Protein AF-A0A7Y3C8D5-F1 (afdb_monomer_lite)

Radius of gyration: 19.82 Å; chains: 1; bounding box: 60×32×37 Å

pLDDT: mean 87.54, std 8.43, range [58.44, 96.0]

Sequence (80 aa):
MKKSLAKISLSLLLIGCFSSCNVVKRVGDNELLLTSAEIYVNDKKNNKERVNNLLYQKPNTKAFGIPLRLHIYNLARPNR

Foldseek 3Di:
DVVVVVVVVVVVVVCVVVVVDDLCLPADPPGDQDDDDWDDDPNHTDDDPVVVVVDPDDHQDDDVNHSVVSVVVSPDDPDD

Structure (mmCIF, N/CA/C/O backbone):
data_AF-A0A7Y3C8D5-F1
#
_entry.id   AF-A0A7Y3C8D5-F1
#
loop_
_atom_site.group_PDB
_atom_site.id
_atom_site.type_symbol
_atom_site.label_atom_id
_atom_site.label_alt_id
_atom_site.label_comp_id
_atom_site.label_asym_id
_atom_site.label_entity_id
_atom_site.label_seq_id
_atom_site.pdbx_PDB_ins_code
_atom_site.Cartn_x
_atom_site.Cartn_y
_atom_site.Cartn_z
_atom_site.occupancy
_atom_site.B_iso_or_equiv
_atom_site.auth_seq_id
_atom_site.auth_comp_id
_atom_site.auth_asym_id
_atom_site.auth_atom_id
_atom_site.pdbx_PDB_model_num
ATOM 1 N N . MET A 1 1 ? 39.453 13.571 -15.974 1.00 58.44 1 MET A N 1
ATOM 2 C CA . MET A 1 1 ? 38.295 13.050 -16.745 1.00 58.44 1 MET A CA 1
ATOM 3 C C . MET A 1 1 ? 37.533 11.915 -16.043 1.00 58.44 1 MET A C 1
ATOM 5 O O . MET A 1 1 ? 36.322 12.041 -15.921 1.00 58.44 1 MET A O 1
ATOM 9 N N . LYS A 1 2 ? 38.182 10.870 -15.493 1.00 62.53 2 LYS A N 1
ATOM 10 C CA . LYS A 1 2 ? 37.498 9.734 -14.816 1.00 62.53 2 LYS A CA 1
ATOM 11 C C . LYS A 1 2 ? 36.527 10.128 -13.681 1.00 62.53 2 LYS A C 1
ATOM 13 O O . LYS A 1 2 ? 35.426 9.597 -13.612 1.00 62.53 2 LYS A O 1
ATOM 18 N N . LYS A 1 3 ? 36.886 11.106 -12.832 1.00 70.19 3 LYS A N 1
ATOM 19 C CA . LYS A 1 3 ? 36.006 11.593 -11.744 1.00 70.19 3 LYS A CA 1
ATOM 20 C C . LYS A 1 3 ? 34.751 12.325 -12.244 1.00 70.19 3 LYS A C 1
ATOM 22 O O . LYS A 1 3 ? 33.739 12.303 -11.558 1.00 70.19 3 LYS A O 1
ATOM 27 N N . SER A 1 4 ? 34.813 12.960 -13.419 1.00 78.38 4 SER A N 1
ATOM 28 C CA . SER A 1 4 ? 33.653 13.632 -14.028 1.00 78.38 4 SER A CA 1
ATOM 29 C C . SER A 1 4 ? 32.655 12.603 -14.566 1.00 78.38 4 SER A C 1
ATOM 31 O O . SER A 1 4 ? 31.476 12.663 -14.243 1.00 78.38 4 SER A O 1
ATOM 33 N N . LEU A 1 5 ? 33.154 11.574 -15.263 1.00 83.75 5 LEU A N 1
ATOM 34 C CA . LEU A 1 5 ? 32.347 10.436 -15.719 1.00 83.75 5 LEU A CA 1
ATOM 35 C C . LEU A 1 5 ? 31.676 9.684 -14.561 1.00 83.75 5 LEU A C 1
ATOM 37 O O . LEU A 1 5 ? 30.492 9.382 -14.647 1.00 83.75 5 LEU A O 1
ATOM 41 N N . ALA A 1 6 ? 32.393 9.440 -13.459 1.00 89.06 6 ALA A N 1
ATOM 42 C CA . ALA A 1 6 ? 31.817 8.790 -12.278 1.00 89.06 6 ALA A CA 1
ATOM 43 C C . ALA A 1 6 ? 30.681 9.616 -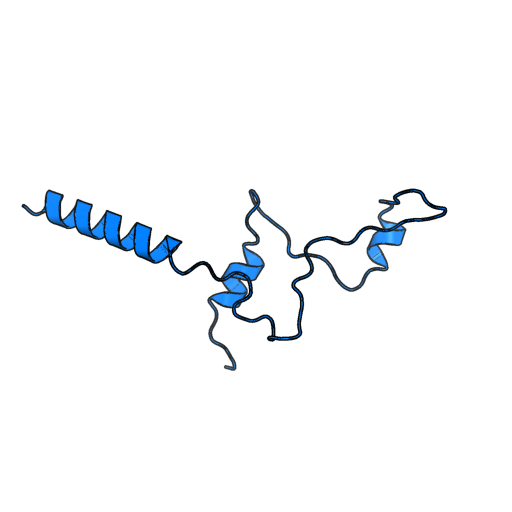11.643 1.00 89.06 6 ALA A C 1
ATOM 45 O O . ALA A 1 6 ? 29.665 9.053 -11.247 1.00 89.06 6 ALA A O 1
ATOM 46 N N . LYS A 1 7 ? 30.819 10.949 -11.591 1.00 87.12 7 LYS A N 1
ATOM 47 C CA . LYS A 1 7 ? 29.759 11.848 -11.105 1.00 87.12 7 LYS A CA 1
ATOM 48 C C . LYS A 1 7 ? 28.532 11.818 -12.016 1.00 87.12 7 LYS A C 1
ATOM 50 O O . LYS A 1 7 ? 27.428 11.644 -11.519 1.00 87.12 7 LYS A O 1
ATOM 55 N N . ILE A 1 8 ? 28.731 11.924 -13.331 1.00 92.12 8 ILE A N 1
ATOM 56 C CA . ILE A 1 8 ? 27.644 11.870 -14.321 1.00 92.12 8 ILE A CA 1
ATOM 57 C C . ILE A 1 8 ? 26.920 10.518 -14.249 1.00 92.12 8 ILE A C 1
ATOM 59 O O . ILE A 1 8 ? 25.693 10.477 -14.200 1.00 92.12 8 ILE A O 1
ATOM 63 N N . SER A 1 9 ? 27.670 9.415 -14.166 1.00 90.75 9 SER A N 1
ATOM 64 C CA . SER A 1 9 ? 27.113 8.067 -14.022 1.00 90.75 9 SER A CA 1
ATOM 65 C C . SER A 1 9 ? 26.309 7.905 -12.734 1.00 90.75 9 SER A C 1
ATOM 67 O O . SER A 1 9 ? 25.242 7.297 -12.764 1.00 90.75 9 SER A O 1
ATOM 69 N N . LEU A 1 10 ? 26.797 8.438 -11.611 1.00 92.44 10 LEU A N 1
ATOM 70 C CA . LEU A 1 10 ? 26.085 8.382 -10.336 1.00 92.44 10 LEU A CA 1
ATOM 71 C C . LEU A 1 10 ? 24.784 9.189 -10.389 1.00 92.44 10 LEU A C 1
ATOM 73 O O . LEU A 1 10 ? 23.746 8.709 -9.942 1.00 92.44 10 LEU A O 1
ATOM 77 N N . SER A 1 11 ? 24.822 10.390 -10.970 1.00 88.31 11 SER A N 1
ATOM 78 C CA . SER A 1 11 ? 23.631 11.221 -11.156 1.00 88.31 11 SER A CA 1
ATOM 79 C C . SER A 1 11 ? 22.590 10.534 -12.041 1.00 88.31 11 SER A C 1
ATOM 81 O O . SER A 1 11 ? 21.415 10.519 -11.688 1.00 88.31 11 SER A O 1
ATOM 83 N N . LEU A 1 12 ? 23.011 9.905 -13.142 1.00 90.00 12 LEU A N 1
ATOM 84 C CA . LEU A 1 12 ? 22.108 9.174 -14.033 1.00 90.00 12 LEU A CA 1
ATOM 85 C C . LEU A 1 12 ? 21.482 7.952 -13.340 1.00 90.00 12 LEU A C 1
ATOM 87 O O . LEU A 1 12 ? 20.285 7.710 -13.482 1.00 90.00 12 LEU A O 1
ATOM 91 N N . LEU A 1 13 ? 22.271 7.220 -12.545 1.00 88.56 13 LEU A N 1
ATOM 92 C CA . LEU A 1 13 ? 21.789 6.080 -11.766 1.00 88.56 13 LEU A CA 1
ATOM 93 C C . LEU A 1 13 ? 20.743 6.506 -10.728 1.00 88.56 13 LEU A C 1
ATOM 95 O O . LEU A 1 13 ? 19.695 5.875 -10.623 1.00 88.56 13 LEU A O 1
ATOM 99 N N . LEU A 1 14 ? 20.985 7.605 -10.009 1.00 87.44 14 LEU A N 1
ATOM 100 C CA . LEU A 1 14 ? 20.015 8.154 -9.061 1.00 87.44 14 LEU A CA 1
ATOM 101 C C . LEU A 1 14 ? 18.708 8.543 -9.768 1.00 87.44 14 L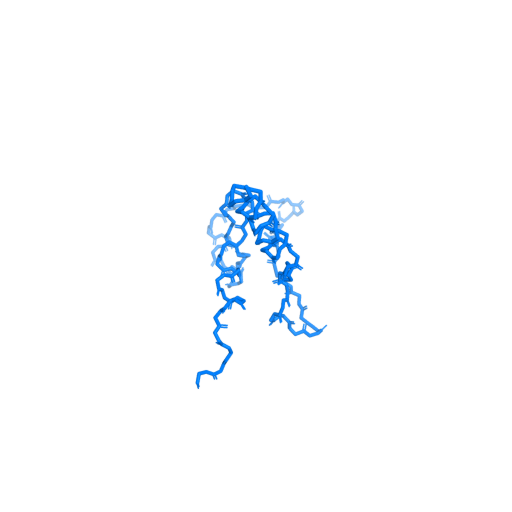EU A C 1
ATOM 103 O O . LEU A 1 14 ? 17.641 8.107 -9.346 1.00 87.44 14 LEU A O 1
ATOM 107 N N . ILE A 1 15 ? 18.777 9.286 -10.878 1.00 87.12 15 ILE A N 1
ATOM 108 C CA . ILE A 1 15 ? 17.590 9.684 -11.657 1.00 87.12 15 ILE A CA 1
ATOM 109 C C . ILE A 1 15 ? 16.806 8.454 -12.150 1.00 87.12 15 ILE A C 1
ATOM 111 O O . ILE A 1 15 ? 15.576 8.434 -12.067 1.00 87.12 15 ILE A O 1
ATOM 115 N N . GLY A 1 16 ? 17.493 7.403 -12.609 1.00 79.69 16 GLY A N 1
ATOM 116 C CA . GLY A 1 16 ? 16.866 6.140 -13.018 1.00 79.69 16 GLY A CA 1
ATOM 117 C C . GLY A 1 16 ? 16.147 5.424 -11.868 1.00 79.69 16 GLY A C 1
ATOM 118 O O . GLY A 1 16 ? 15.021 4.953 -12.028 1.00 79.69 16 GLY A O 1
ATOM 119 N N . CYS A 1 17 ? 16.748 5.406 -10.677 1.00 74.25 17 CYS A N 1
ATOM 120 C CA . CYS A 1 17 ? 16.124 4.829 -9.486 1.00 74.25 17 CYS A CA 1
ATOM 121 C C . CYS A 1 17 ? 14.841 5.574 -9.076 1.00 74.25 17 CYS A C 1
ATOM 123 O O . CYS A 1 17 ? 13.866 4.930 -8.696 1.00 74.25 17 CYS A O 1
ATOM 125 N N . PHE A 1 18 ? 14.806 6.907 -9.189 1.00 73.44 18 PHE A N 1
ATOM 126 C CA . PHE A 1 18 ? 13.646 7.708 -8.768 1.00 73.44 18 PHE A CA 1
ATOM 127 C C . PHE A 1 18 ? 12.534 7.832 -9.827 1.00 73.44 18 PHE A C 1
ATOM 129 O O . PHE A 1 18 ? 11.383 8.065 -9.466 1.00 73.44 18 PHE A O 1
ATOM 136 N N . SER A 1 19 ? 12.832 7.640 -11.116 1.00 67.81 19 SER A N 1
ATOM 137 C CA . SER A 1 19 ? 11.857 7.785 -12.218 1.00 67.81 19 SER A CA 1
ATOM 138 C C . SER A 1 19 ? 10.938 6.572 -12.427 1.00 67.81 19 SER A C 1
ATOM 140 O O . SER A 1 19 ? 9.885 6.701 -13.044 1.00 67.81 19 SER A O 1
ATOM 142 N N . SER A 1 20 ? 11.268 5.402 -11.873 1.00 59.62 20 SER A N 1
ATOM 143 C CA . SER A 1 20 ? 10.468 4.169 -12.014 1.00 59.62 20 SER A CA 1
ATOM 144 C C . SER A 1 20 ? 9.327 4.017 -10.988 1.00 59.62 20 SER A C 1
ATOM 146 O O . SER A 1 20 ? 8.787 2.922 -10.800 1.00 59.62 20 SER A O 1
ATOM 148 N N . CYS A 1 21 ? 8.947 5.099 -10.301 1.00 70.19 21 CYS A N 1
ATOM 149 C CA . CYS A 1 21 ? 8.053 5.052 -9.146 1.00 70.19 21 CYS A CA 1
ATOM 150 C C . CYS A 1 21 ? 6.577 4.842 -9.542 1.00 70.19 21 CYS A C 1
ATOM 152 O O . CYS A 1 21 ? 5.788 5.781 -9.578 1.00 70.19 21 CYS A O 1
ATOM 154 N N . ASN A 1 22 ? 6.185 3.592 -9.809 1.00 83.25 22 ASN A N 1
ATOM 155 C CA . ASN A 1 22 ? 4.780 3.191 -9.884 1.00 83.25 22 ASN A CA 1
ATOM 156 C C . ASN A 1 22 ? 4.433 2.238 -8.726 1.00 83.25 22 ASN A C 1
ATOM 158 O O . ASN A 1 22 ? 4.762 1.048 -8.740 1.00 83.25 22 ASN A O 1
ATOM 162 N N . VAL A 1 23 ? 3.762 2.780 -7.708 1.00 83.50 23 VAL A N 1
ATOM 163 C CA . VAL A 1 23 ? 3.354 2.058 -6.489 1.00 83.50 23 VAL A CA 1
ATOM 164 C C . VAL A 1 23 ? 2.225 1.058 -6.774 1.00 83.50 23 VAL A C 1
ATOM 166 O O . VAL A 1 23 ? 2.173 0.002 -6.146 1.00 83.50 23 VAL A O 1
ATOM 169 N N . VAL A 1 24 ? 1.375 1.344 -7.762 1.00 90.12 24 VAL A N 1
ATOM 170 C CA . VAL A 1 24 ? 0.205 0.534 -8.140 1.00 90.12 24 VAL A CA 1
ATOM 171 C C . VAL A 1 24 ? 0.452 -0.321 -9.387 1.00 90.12 24 VAL A C 1
ATOM 173 O O . VAL A 1 24 ? -0.487 -0.824 -9.981 1.00 90.12 24 VAL A O 1
ATOM 176 N N . LYS A 1 25 ? 1.719 -0.558 -9.762 1.00 89.38 25 LYS A N 1
ATOM 177 C CA . LYS A 1 25 ? 2.126 -1.319 -10.964 1.00 89.38 25 LYS A CA 1
ATOM 178 C C . LYS A 1 25 ? 1.423 -2.677 -11.143 1.00 89.38 25 LYS A C 1
ATOM 180 O O . LYS A 1 25 ? 1.354 -3.178 -12.259 1.00 89.38 25 LYS A O 1
ATOM 185 N N . ARG A 1 26 ? 0.997 -3.304 -10.045 1.00 89.75 26 ARG A N 1
ATOM 186 C CA . ARG A 1 26 ? 0.358 -4.632 -10.015 1.00 89.75 26 ARG A CA 1
ATOM 187 C C . ARG A 1 26 ? -1.081 -4.623 -9.520 1.00 89.75 26 ARG A C 1
ATOM 189 O O . ARG A 1 26 ? -1.641 -5.690 -9.308 1.00 89.75 26 ARG A O 1
ATOM 196 N N . VAL A 1 27 ? -1.629 -3.444 -9.269 1.00 91.94 27 VAL A N 1
ATOM 197 C CA . VAL A 1 27 ? -3.044 -3.290 -8.948 1.00 91.94 27 VAL A CA 1
ATOM 198 C C . VAL A 1 27 ? -3.777 -3.292 -10.283 1.00 91.94 27 VAL A C 1
ATOM 200 O O . VAL A 1 27 ? -3.335 -2.605 -11.204 1.00 91.94 27 VAL A O 1
ATOM 203 N N . GLY A 1 28 ? -4.824 -4.104 -10.419 1.00 92.31 28 GLY A N 1
ATOM 204 C CA . GLY A 1 28 ? -5.617 -4.131 -11.643 1.00 92.31 28 GLY A CA 1
ATOM 205 C C . GLY A 1 28 ? -6.278 -2.780 -11.918 1.00 92.31 28 GLY A C 1
ATOM 206 O O . GLY A 1 28 ? -6.513 -1.998 -11.000 1.00 92.31 28 GLY A O 1
ATOM 207 N N . ASP A 1 29 ? -6.629 -2.518 -13.178 1.00 92.19 29 ASP A N 1
ATOM 208 C CA . ASP A 1 29 ? -7.196 -1.224 -13.597 1.00 92.19 29 ASP A CA 1
ATOM 209 C C . ASP A 1 29 ? -8.487 -0.847 -12.844 1.00 92.19 29 ASP A C 1
ATOM 211 O O . ASP A 1 29 ? -8.795 0.330 -12.682 1.00 92.19 29 ASP A O 1
ATOM 215 N N . ASN A 1 30 ? -9.217 -1.848 -12.342 1.00 94.62 30 ASN A N 1
ATOM 216 C CA . ASN A 1 30 ? -10.454 -1.685 -11.571 1.00 94.62 30 ASN A CA 1
ATOM 217 C C . ASN A 1 30 ? -10.284 -2.011 -10.076 1.00 94.62 30 ASN A C 1
ATOM 219 O O . ASN A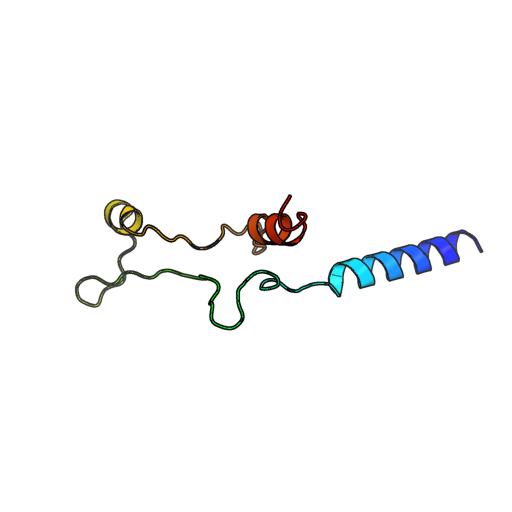 1 30 ? -11.266 -2.259 -9.377 1.00 94.62 30 ASN A O 1
ATOM 223 N N . GLU A 1 31 ? -9.049 -2.055 -9.582 1.00 93.31 31 GLU A N 1
ATOM 224 C CA . GLU A 1 31 ? -8.737 -2.344 -8.185 1.00 93.31 31 GLU A CA 1
ATOM 225 C C . GLU A 1 31 ? -8.169 -1.113 -7.474 1.00 93.31 31 GLU A C 1
ATOM 227 O O . GLU A 1 31 ? -7.609 -0.198 -8.079 1.00 93.31 31 GLU A O 1
ATOM 232 N N . LEU A 1 32 ? -8.299 -1.093 -6.146 1.00 92.56 32 LEU A N 1
ATOM 233 C CA . LEU A 1 32 ? -7.788 -0.018 -5.303 1.00 92.56 32 LEU A CA 1
ATOM 234 C C . LEU A 1 32 ? -6.777 -0.559 -4.298 1.00 92.56 32 LEU A C 1
ATOM 236 O O . LEU A 1 32 ? -6.964 -1.611 -3.687 1.00 92.56 32 LEU A O 1
ATOM 240 N N . LEU A 1 33 ? -5.709 0.206 -4.079 1.00 92.50 33 LEU A N 1
ATOM 241 C CA . LEU A 1 33 ? -4.741 -0.094 -3.034 1.00 92.50 33 LEU A CA 1
ATOM 242 C C . LEU A 1 33 ? -5.270 0.383 -1.677 1.00 92.50 33 LEU A C 1
ATOM 244 O O . LEU A 1 33 ? -5.426 1.583 -1.455 1.00 92.50 33 LEU A O 1
ATOM 248 N N . LEU A 1 34 ? -5.475 -0.545 -0.740 1.00 92.75 34 LEU A N 1
ATOM 249 C CA . LEU A 1 34 ? -5.893 -0.218 0.624 1.00 92.75 34 LEU A CA 1
ATOM 250 C C . LEU A 1 34 ? -4.813 0.597 1.359 1.00 92.75 34 LEU A C 1
ATOM 252 O O . LEU A 1 34 ? -3.717 0.097 1.638 1.00 92.75 34 LEU A O 1
ATOM 256 N N . THR A 1 35 ? -5.134 1.845 1.707 1.00 91.31 35 THR A N 1
ATOM 257 C CA . THR A 1 35 ? -4.221 2.775 2.397 1.00 91.31 35 THR A CA 1
ATOM 258 C C . THR A 1 35 ? -4.542 2.962 3.879 1.00 91.31 35 THR A C 1
ATOM 260 O O . THR A 1 35 ? -3.620 3.170 4.670 1.00 91.31 35 THR A O 1
ATOM 263 N N . SER A 1 36 ? -5.813 2.849 4.268 1.00 90.88 36 SER A N 1
ATOM 264 C CA . SER A 1 36 ? -6.291 2.945 5.648 1.00 90.88 36 SER A CA 1
ATOM 265 C C . SER A 1 36 ? -7.558 2.108 5.844 1.00 90.88 36 SER A C 1
ATOM 267 O O . SER A 1 36 ? -8.284 1.828 4.896 1.00 90.88 36 SER A O 1
ATOM 269 N N . ALA A 1 37 ? -7.812 1.701 7.086 1.00 90.56 37 ALA A N 1
ATOM 270 C CA . ALA A 1 37 ? -9.064 1.079 7.498 1.00 90.56 37 ALA A CA 1
ATOM 271 C C . ALA A 1 37 ? -9.486 1.716 8.825 1.00 90.56 37 ALA A C 1
ATOM 273 O O . ALA A 1 37 ? -8.770 1.603 9.821 1.00 90.56 37 ALA A O 1
ATOM 274 N N . GLU A 1 38 ? -10.605 2.437 8.821 1.00 92.38 38 GLU A N 1
ATOM 275 C CA . GLU A 1 38 ? -11.134 3.121 10.000 1.00 92.38 38 GLU A CA 1
ATOM 276 C C . GLU A 1 38 ? -12.428 2.449 10.449 1.00 92.38 38 GLU A C 1
ATOM 278 O O . GLU A 1 38 ? -13.290 2.140 9.630 1.00 92.38 38 GLU A O 1
ATOM 283 N N . ILE A 1 39 ? -12.563 2.216 11.755 1.00 93.88 39 ILE A N 1
ATOM 284 C CA . 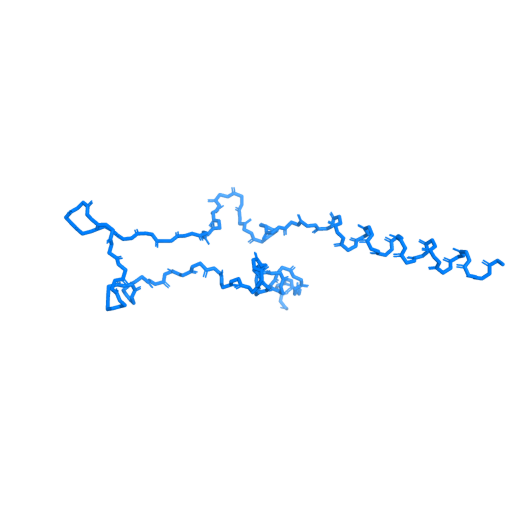ILE A 1 39 ? -13.746 1.582 12.338 1.00 93.88 39 ILE A CA 1
ATOM 285 C C . ILE A 1 39 ? -14.466 2.604 13.206 1.00 93.88 39 ILE A C 1
ATOM 287 O O . ILE A 1 39 ? -13.848 3.248 14.055 1.00 93.88 39 ILE A O 1
ATOM 291 N N . TYR A 1 40 ? -15.779 2.712 13.030 1.00 95.62 40 TYR A N 1
ATOM 292 C CA . TYR A 1 40 ? -16.651 3.545 13.849 1.00 95.62 40 TYR A CA 1
ATOM 293 C C . TYR A 1 40 ? -17.660 2.662 14.582 1.00 95.62 40 TYR A C 1
ATOM 295 O O . TYR A 1 40 ? -18.246 1.756 13.996 1.00 95.62 40 TYR A O 1
ATOM 303 N N . VAL A 1 41 ? -17.846 2.908 15.879 1.00 95.31 41 VAL A N 1
ATOM 304 C CA . VAL A 1 41 ? -18.872 2.256 16.702 1.00 95.31 41 VAL A CA 1
ATOM 305 C C . VAL A 1 41 ? -19.651 3.350 17.411 1.00 95.31 41 VAL A C 1
ATOM 307 O O . VAL A 1 41 ? -19.064 4.101 18.191 1.00 95.31 41 VAL A O 1
ATOM 310 N N . ASN A 1 42 ? -20.956 3.438 17.142 1.00 96.00 42 ASN A N 1
ATOM 311 C CA . ASN A 1 42 ? -21.829 4.508 17.639 1.00 96.00 42 ASN A CA 1
ATOM 312 C C . ASN A 1 42 ? -21.249 5.897 17.323 1.00 96.00 42 ASN A C 1
ATOM 314 O O . ASN A 1 42 ? -20.993 6.692 18.228 1.00 96.00 42 ASN A O 1
ATOM 318 N N . ASP A 1 43 ? -20.925 6.116 16.045 1.00 95.81 43 ASP A N 1
ATOM 319 C CA . ASP A 1 43 ? -20.381 7.369 15.496 1.00 95.81 43 ASP A CA 1
ATOM 320 C C . ASP A 1 43 ? -19.032 7.821 16.078 1.00 95.81 43 ASP A C 1
ATOM 322 O O . ASP A 1 43 ? -18.546 8.917 15.804 1.00 95.81 43 ASP A O 1
ATOM 326 N N . LYS A 1 44 ? -18.367 6.957 16.854 1.00 95.88 44 LYS A N 1
ATOM 327 C CA . LYS A 1 44 ? -17.053 7.226 17.444 1.00 95.88 44 LYS A CA 1
ATOM 328 C C . LYS A 1 44 ? -16.001 6.306 16.851 1.00 95.88 44 LYS A C 1
ATOM 330 O O . LYS A 1 44 ? -16.186 5.089 16.791 1.00 95.88 44 LYS A O 1
ATOM 335 N N . LYS A 1 45 ? -14.863 6.888 16.464 1.00 95.25 45 LYS A N 1
ATOM 336 C CA . LYS A 1 45 ? -13.701 6.139 15.975 1.00 95.25 45 LYS A CA 1
ATOM 337 C C . LYS A 1 45 ? -13.233 5.145 17.040 1.00 95.25 45 LYS A C 1
ATOM 339 O O . LYS A 1 45 ? -13.011 5.509 18.194 1.00 95.25 45 LYS A O 1
ATOM 344 N N . ASN A 1 46 ? -13.087 3.887 16.647 1.00 95.19 46 ASN A N 1
ATOM 345 C CA . ASN A 1 46 ? -12.732 2.777 17.514 1.00 95.19 46 ASN A CA 1
ATOM 346 C C . ASN A 1 46 ? -11.415 2.153 17.048 1.00 95.19 46 ASN A C 1
ATOM 348 O O . ASN A 1 46 ? -11.318 1.647 15.937 1.00 95.19 46 ASN A O 1
ATOM 352 N N . ASN A 1 47 ? -10.417 2.159 17.933 1.00 92.75 47 ASN A N 1
ATOM 353 C CA . ASN A 1 47 ? -9.087 1.607 17.672 1.00 92.75 47 ASN A CA 1
ATOM 354 C C . ASN A 1 47 ? -8.785 0.361 18.532 1.00 92.75 47 ASN A C 1
ATOM 356 O O . ASN A 1 47 ? -7.622 0.006 18.713 1.00 92.75 47 ASN A O 1
ATOM 360 N N . LYS A 1 48 ? -9.805 -0.286 19.121 1.00 95.38 48 LYS A N 1
ATOM 361 C CA . LYS A 1 48 ? -9.614 -1.467 19.979 1.00 95.38 48 LYS A CA 1
ATOM 362 C C . LYS A 1 48 ? -9.075 -2.638 19.160 1.00 95.38 48 LYS A C 1
ATOM 364 O O . LYS A 1 48 ? -9.698 -3.054 18.187 1.00 95.38 48 LYS A O 1
ATOM 369 N N . GLU A 1 49 ? -7.981 -3.237 19.626 1.00 91.81 49 GLU A N 1
ATOM 370 C CA . GLU A 1 49 ? -7.303 -4.350 18.949 1.00 91.81 49 GLU A CA 1
ATOM 371 C C . GLU A 1 49 ? -8.246 -5.525 18.651 1.00 91.81 49 GLU A C 1
ATOM 373 O O . GLU A 1 49 ? -8.297 -6.007 17.524 1.00 91.81 49 GLU A O 1
ATOM 378 N N . ARG A 1 50 ? -9.079 -5.916 19.626 1.00 94.81 50 ARG A N 1
ATOM 379 C CA . ARG A 1 50 ? -10.074 -6.988 19.462 1.00 94.81 50 ARG A CA 1
ATOM 380 C C . ARG A 1 50 ? -11.020 -6.752 18.280 1.00 94.81 50 ARG A C 1
ATOM 382 O O . ARG A 1 50 ? -11.448 -7.713 17.658 1.00 94.81 50 ARG A O 1
ATOM 389 N N . VAL A 1 51 ? -11.355 -5.494 17.993 1.00 93.06 51 VAL A N 1
ATOM 390 C CA . VAL A 1 51 ? -12.222 -5.118 16.866 1.00 93.06 51 VAL A CA 1
ATOM 391 C C . VAL A 1 51 ? -11.406 -5.033 15.576 1.00 93.06 51 VAL A C 1
ATOM 393 O O . VAL A 1 51 ? -11.811 -5.591 14.564 1.00 93.06 51 VAL A O 1
ATOM 396 N N . ASN A 1 52 ? -10.221 -4.420 15.616 1.00 91.31 52 ASN A N 1
ATOM 397 C CA . ASN A 1 52 ? -9.317 -4.336 14.463 1.00 91.31 52 ASN A CA 1
ATOM 398 C C . ASN A 1 52 ? -8.879 -5.713 13.941 1.00 91.31 52 ASN A C 1
ATOM 400 O O . ASN A 1 52 ? -8.682 -5.880 12.742 1.00 91.31 52 ASN A O 1
ATOM 404 N N . ASN A 1 53 ? -8.752 -6.711 14.818 1.00 91.31 53 ASN A N 1
ATOM 405 C CA . ASN A 1 53 ? -8.396 -8.080 14.442 1.00 91.31 53 ASN A CA 1
ATOM 406 C C . ASN A 1 53 ? -9.507 -8.810 13.667 1.00 91.31 53 ASN A C 1
ATOM 408 O O . ASN A 1 53 ? -9.236 -9.860 13.094 1.00 91.31 53 ASN A O 1
ATOM 412 N N . LEU A 1 54 ? -10.723 -8.253 13.605 1.00 92.62 54 LEU A N 1
ATOM 413 C CA . LEU A 1 54 ? -11.809 -8.773 12.768 1.00 92.62 54 LEU A CA 1
ATOM 414 C C . LEU A 1 54 ? -11.639 -8.392 11.288 1.00 92.62 54 LEU A C 1
ATOM 416 O O . LEU A 1 54 ? -12.204 -9.054 10.420 1.00 92.62 54 LEU A O 1
ATOM 420 N N . LEU A 1 55 ? -10.868 -7.341 10.980 1.00 92.12 55 LEU A N 1
ATOM 421 C CA . LEU A 1 55 ? -10.571 -6.963 9.600 1.00 92.12 55 LEU A CA 1
ATOM 422 C C . LEU A 1 55 ? -9.577 -7.949 8.987 1.00 92.12 55 LEU A C 1
ATOM 424 O O . LEU A 1 55 ? -8.417 -8.030 9.397 1.00 92.12 55 LEU A O 1
ATOM 428 N N . TYR A 1 56 ? -10.030 -8.651 7.950 1.00 91.88 56 TYR A N 1
ATOM 429 C CA . TYR A 1 56 ? -9.174 -9.530 7.158 1.00 91.88 56 TYR A CA 1
ATOM 430 C C . TYR A 1 56 ? -8.105 -8.742 6.384 1.00 91.88 56 TYR A C 1
ATOM 432 O O . TYR A 1 56 ? -6.933 -9.115 6.361 1.00 91.88 56 TYR A O 1
ATOM 440 N N . GLN A 1 57 ? -8.496 -7.624 5.767 1.00 89.88 57 GLN A N 1
ATOM 441 C CA . GLN A 1 57 ? -7.592 -6.790 4.979 1.00 89.88 57 GLN A CA 1
ATOM 442 C C . GLN A 1 57 ? -6.871 -5.776 5.874 1.00 89.88 57 GLN A C 1
ATOM 444 O O . GLN A 1 57 ? -7.496 -5.074 6.669 1.00 89.88 57 GLN A O 1
ATOM 449 N N . LYS A 1 58 ? -5.549 -5.667 5.716 1.00 88.88 58 LYS A N 1
ATOM 450 C CA . LYS A 1 58 ? -4.716 -4.682 6.416 1.00 88.88 58 LYS A CA 1
ATOM 451 C C . LYS A 1 58 ? -3.906 -3.880 5.396 1.00 88.88 58 LYS A C 1
ATOM 453 O O . LYS A 1 58 ? -3.386 -4.476 4.451 1.00 88.88 58 LYS A O 1
ATOM 458 N N . PRO A 1 59 ? -3.771 -2.552 5.563 1.00 90.62 59 PRO A N 1
ATOM 459 C CA . PRO A 1 59 ? -2.913 -1.758 4.694 1.00 90.62 59 PRO A CA 1
ATOM 460 C C . PRO A 1 59 ? -1.454 -2.222 4.800 1.00 90.62 59 PRO A C 1
ATOM 462 O O . PRO A 1 59 ? -1.011 -2.739 5.830 1.00 90.62 59 PRO A O 1
ATOM 465 N N . ASN A 1 60 ? -0.686 -2.016 3.729 1.00 90.9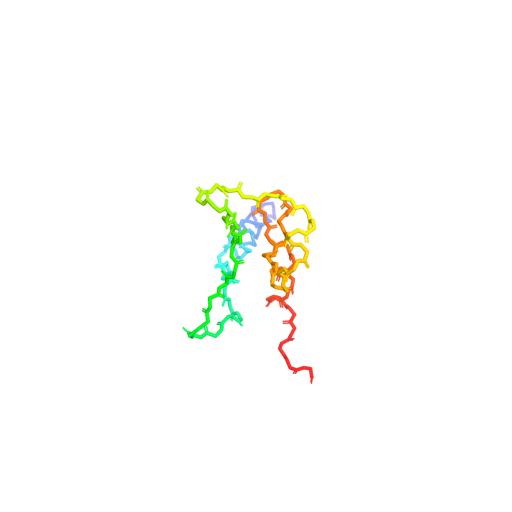4 60 ASN A N 1
ATOM 466 C CA . ASN A 1 60 ? 0.733 -2.366 3.705 1.00 90.94 60 ASN A CA 1
ATOM 467 C C . ASN A 1 60 ? 1.509 -1.580 4.773 1.00 90.94 60 ASN A C 1
ATOM 469 O O . ASN A 1 60 ? 1.453 -0.349 4.815 1.00 90.94 60 ASN A O 1
ATOM 473 N N . THR A 1 61 ? 2.276 -2.287 5.607 1.00 89.38 61 THR A N 1
ATOM 474 C CA . THR A 1 61 ? 3.120 -1.663 6.633 1.00 89.38 61 THR A CA 1
ATOM 475 C C . THR A 1 61 ? 4.154 -0.741 5.991 1.00 89.38 61 THR A C 1
ATOM 477 O O . THR A 1 61 ? 4.854 -1.132 5.052 1.00 89.38 61 THR A O 1
ATOM 480 N N . LYS A 1 62 ? 4.265 0.477 6.524 1.00 90.25 62 LYS A N 1
ATOM 481 C CA . LYS A 1 62 ? 5.227 1.486 6.078 1.00 90.25 62 LYS A CA 1
ATOM 482 C C . LYS A 1 62 ? 6.390 1.564 7.064 1.00 90.25 62 LYS A C 1
ATOM 484 O O . LYS A 1 62 ? 6.164 1.660 8.265 1.00 90.25 62 LYS A O 1
ATOM 489 N N . ALA A 1 63 ? 7.616 1.569 6.553 1.00 90.31 63 ALA A N 1
ATOM 490 C CA . ALA A 1 63 ? 8.819 1.890 7.316 1.00 90.31 63 ALA A CA 1
ATOM 491 C C . ALA A 1 63 ? 9.319 3.259 6.845 1.00 90.31 63 ALA A C 1
ATOM 493 O O . ALA A 1 63 ? 9.488 3.457 5.645 1.00 90.31 63 ALA A O 1
ATOM 494 N N . PHE A 1 64 ? 9.490 4.217 7.761 1.00 89.00 64 PHE A N 1
ATOM 495 C CA . PHE A 1 64 ? 9.844 5.608 7.422 1.00 89.00 64 PHE A CA 1
ATOM 496 C C . PHE A 1 64 ? 8.914 6.241 6.363 1.00 89.00 64 PHE A C 1
ATOM 498 O O . PHE A 1 64 ? 9.352 6.982 5.491 1.00 89.00 64 PHE A O 1
ATOM 505 N N . GLY A 1 65 ? 7.619 5.904 6.396 1.00 86.81 65 GLY A N 1
ATOM 506 C CA . GLY A 1 65 ? 6.632 6.370 5.411 1.00 86.81 65 GLY A CA 1
ATOM 507 C C . GLY A 1 65 ? 6.614 5.597 4.084 1.00 86.81 65 GLY A C 1
ATOM 508 O O . GLY A 1 65 ? 5.697 5.796 3.288 1.00 86.81 65 GLY A O 1
ATOM 509 N N . ILE A 1 66 ? 7.545 4.663 3.868 1.00 86.31 66 ILE A N 1
ATOM 510 C CA . ILE A 1 66 ? 7.701 3.918 2.613 1.00 86.31 66 ILE A CA 1
ATOM 511 C C . ILE A 1 66 ? 7.111 2.502 2.749 1.00 86.31 66 ILE A C 1
ATOM 513 O O . ILE A 1 66 ? 7.499 1.759 3.658 1.00 86.31 66 ILE A O 1
ATOM 517 N N . PRO A 1 67 ? 6.199 2.069 1.855 1.00 90.00 67 PRO A N 1
ATOM 518 C CA . PRO A 1 67 ? 5.629 0.723 1.873 1.00 90.00 67 PRO A CA 1
ATOM 519 C C . PRO A 1 67 ? 6.608 -0.305 1.270 1.00 90.00 67 PRO A C 1
ATOM 521 O O . PRO A 1 67 ? 6.392 -0.827 0.179 1.00 90.00 67 PRO A O 1
ATOM 524 N N . LEU A 1 68 ? 7.705 -0.610 1.975 1.00 88.62 68 LEU A N 1
ATOM 525 C CA . LEU A 1 68 ? 8.800 -1.459 1.467 1.00 88.62 68 LEU A CA 1
ATOM 526 C C . LEU A 1 68 ? 8.325 -2.816 0.923 1.00 88.62 68 LEU A C 1
ATOM 528 O O . LEU A 1 68 ? 8.777 -3.245 -0.136 1.00 88.62 68 LEU A O 1
ATOM 532 N N . ARG A 1 69 ? 7.374 -3.469 1.608 1.00 89.56 69 ARG A N 1
ATOM 533 C CA . ARG A 1 69 ? 6.801 -4.754 1.166 1.00 89.56 69 ARG A CA 1
ATOM 534 C C . ARG A 1 69 ? 6.143 -4.653 -0.211 1.00 89.56 69 ARG A C 1
ATOM 536 O O . ARG A 1 69 ? 6.335 -5.539 -1.038 1.00 89.56 69 ARG A O 1
ATOM 543 N N . LEU A 1 70 ? 5.426 -3.560 -0.468 1.00 91.56 70 LEU A N 1
ATOM 544 C CA . LEU A 1 70 ? 4.770 -3.314 -1.750 1.00 91.56 70 LEU A CA 1
ATOM 545 C C . LEU A 1 70 ? 5.795 -3.091 -2.870 1.00 91.56 70 LEU A C 1
ATOM 547 O O . LEU A 1 70 ? 5.642 -3.629 -3.963 1.00 91.56 70 LEU A O 1
ATOM 551 N N . HIS A 1 71 ? 6.880 -2.363 -2.592 1.00 88.38 71 HIS A N 1
ATOM 552 C CA . HIS A 1 71 ? 7.954 -2.165 -3.569 1.00 88.38 71 HIS A CA 1
ATOM 553 C C . HIS A 1 71 ? 8.684 -3.469 -3.910 1.00 88.38 71 HIS A C 1
ATOM 555 O O . HIS A 1 71 ? 8.911 -3.745 -5.087 1.00 88.38 71 HIS A O 1
ATOM 561 N N . ILE A 1 72 ? 8.998 -4.297 -2.906 1.00 88.94 72 ILE A N 1
ATOM 562 C CA . ILE A 1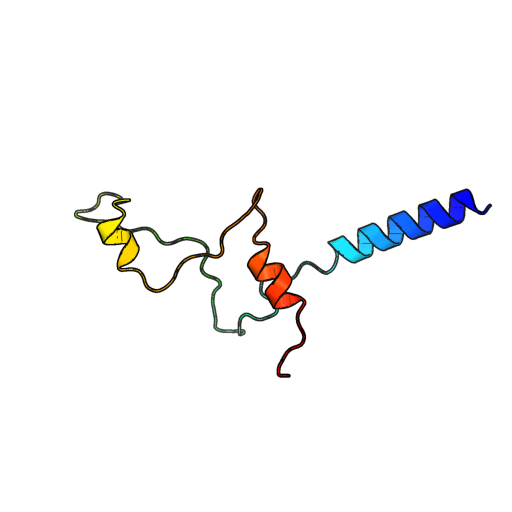 72 ? 9.604 -5.623 -3.118 1.00 88.94 72 ILE A CA 1
ATOM 563 C C . ILE A 1 72 ? 8.674 -6.502 -3.959 1.00 88.94 72 ILE A C 1
ATOM 565 O O . ILE A 1 72 ? 9.126 -7.138 -4.912 1.00 88.94 72 ILE A O 1
ATOM 569 N N . TYR A 1 73 ? 7.372 -6.498 -3.652 1.00 90.38 73 TYR A N 1
ATOM 570 C CA . TYR A 1 73 ? 6.376 -7.209 -4.447 1.00 90.38 73 TYR A CA 1
ATOM 571 C C . TYR A 1 73 ? 6.400 -6.736 -5.906 1.00 90.38 73 TYR A C 1
ATOM 573 O O . TYR A 1 73 ? 6.563 -7.563 -6.796 1.00 90.38 73 TYR A O 1
ATOM 581 N N . ASN A 1 74 ? 6.354 -5.425 -6.165 1.00 89.44 74 ASN A N 1
ATOM 582 C CA . ASN A 1 74 ? 6.385 -4.867 -7.524 1.00 89.44 74 ASN A CA 1
ATOM 583 C C . ASN A 1 74 ? 7.679 -5.184 -8.304 1.00 89.44 74 ASN A C 1
ATOM 585 O O . ASN A 1 74 ? 7.626 -5.272 -9.537 1.00 89.44 74 ASN A O 1
ATOM 589 N N . LEU A 1 75 ? 8.811 -5.374 -7.610 1.00 87.56 75 LEU A N 1
ATOM 590 C CA . LEU A 1 75 ? 10.123 -5.691 -8.192 1.00 87.56 75 LEU A CA 1
ATOM 591 C C . LEU A 1 75 ? 10.299 -7.171 -8.574 1.00 87.56 75 LEU A C 1
ATOM 593 O O . LEU A 1 75 ? 11.085 -7.473 -9.470 1.00 87.56 75 LEU A O 1
ATOM 597 N N . ALA A 1 76 ? 9.592 -8.099 -7.920 1.00 88.81 76 ALA A N 1
ATOM 598 C CA . ALA A 1 76 ? 9.695 -9.534 -8.213 1.00 88.81 76 ALA A CA 1
ATOM 599 C C . ALA A 1 76 ? 9.351 -9.853 -9.690 1.00 88.81 76 ALA A C 1
ATOM 601 O O . ALA A 1 76 ? 8.750 -9.033 -10.375 1.00 88.81 76 ALA A O 1
ATOM 602 N N . ARG A 1 77 ? 9.654 -11.043 -10.226 1.00 86.00 77 ARG A N 1
ATOM 603 C CA . ARG A 1 77 ? 9.085 -11.426 -11.538 1.00 86.00 77 ARG A CA 1
ATOM 604 C C . ARG A 1 77 ? 7.603 -11.806 -11.395 1.00 86.00 77 ARG A C 1
ATOM 606 O O . ARG A 1 77 ? 7.261 -12.445 -10.399 1.00 86.00 77 ARG A O 1
ATOM 613 N N . PRO A 1 78 ? 6.729 -11.415 -12.338 1.00 85.12 78 PRO A N 1
ATOM 614 C CA . PRO A 1 78 ? 5.376 -11.962 -12.400 1.00 85.12 78 PRO A CA 1
ATOM 615 C C . PRO A 1 78 ? 5.428 -13.440 -12.821 1.00 85.12 78 PRO A C 1
ATOM 617 O O . PRO A 1 78 ? 6.330 -13.800 -13.569 1.00 85.12 78 PRO A O 1
ATOM 620 N N . ASN A 1 79 ? 4.467 -14.245 -12.347 1.00 78.19 79 ASN A N 1
ATOM 621 C CA . ASN A 1 79 ? 4.140 -15.607 -12.812 1.00 78.19 79 ASN A CA 1
ATOM 622 C C . ASN A 1 79 ? 5.361 -16.487 -13.127 1.00 78.19 79 ASN A C 1
ATOM 624 O O . ASN A 1 79 ? 5.827 -16.530 -14.262 1.00 78.19 79 ASN A O 1
ATOM 628 N N . ARG A 1 80 ? 5.885 -17.139 -12.087 1.00 64.12 80 ARG A N 1
ATOM 629 C CA . ARG A 1 80 ? 7.103 -17.950 -12.150 1.00 64.12 80 ARG A CA 1
ATOM 630 C C . ARG A 1 80 ? 7.026 -19.083 -13.168 1.00 64.12 80 ARG A C 1
ATOM 632 O O . ARG A 1 80 ? 5.947 -19.705 -13.251 1.00 64.12 80 ARG A O 1
#

Secondary structure (DSSP, 8-state):
-HHHHHHHHHHHHHHHHHHT--TTTTS-TT---------EETTEE---HHHHTT-S--PPPPBTTB-HHHHHHHHSPS--